Protein AF-A0A2V7Y5H4-F1 (afdb_monomer)

Radius of gyration: 13.84 Å; Cα contacts (8 Å, |Δi|>4): 64; chains: 1; bounding box: 23×28×36 Å

Se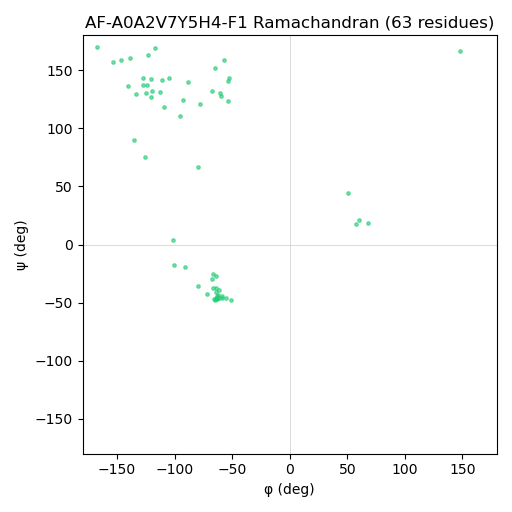condary structure (DSSP, 8-state):
---SS---STT----EEEE-GGG-S----SHHHHHHHHHHHHHHHHHHT-----EEE-SSEEEE-

Nearest PDB structures (foldseek):
  2xo6-assembly1_D  TM=8.164E-01  e=1.558E+00  Deinococcus radiodurans
  2fyx-assembly1_B  TM=6.529E-01  e=7.715E-01  Deinococcus radiodurans R1 = ATCC 13939 = DSM 20539
  2a6m-assembly2_A-2  TM=8.272E-01  e=2.734E+00  Helicobacter pylori
  2xma-assembly1_B  TM=7.712E-01  e=3.146E+00  Deinococcus radiodurans
  2f5g-assembly1_B  TM=5.739E-01  e=2.734E+00  Saccharolobus solfataricus

Solvent-accessible surface area (backbone atoms only — not comparable to full-atom values): 4092 Å² total; per-residue (Å²): 136,84,73,94,68,92,70,96,50,90,90,59,86,54,85,44,77,51,67,41,80,94,55,39,75,80,44,68,82,48,74,76,44,47,55,53,51,53,51,52,51,56,50,47,28,66,76,66,75,51,83,73,80,44,77,50,77,50,37,29,34,36,40,39,52

Structure (mmCIF, N/CA/C/O backbone):
data_AF-A0A2V7Y5H4-F1
#
_entry.id   AF-A0A2V7Y5H4-F1
#
loop_
_atom_site.group_PDB
_atom_site.id
_atom_site.type_symbol
_atom_site.label_atom_id
_atom_site.label_alt_id
_atom_site.label_comp_id
_atom_site.label_asym_id
_atom_site.label_entity_id
_atom_site.label_seq_id
_atom_site.pdbx_PDB_ins_code
_atom_site.Cartn_x
_atom_site.Cartn_y
_atom_site.Cartn_z
_atom_sit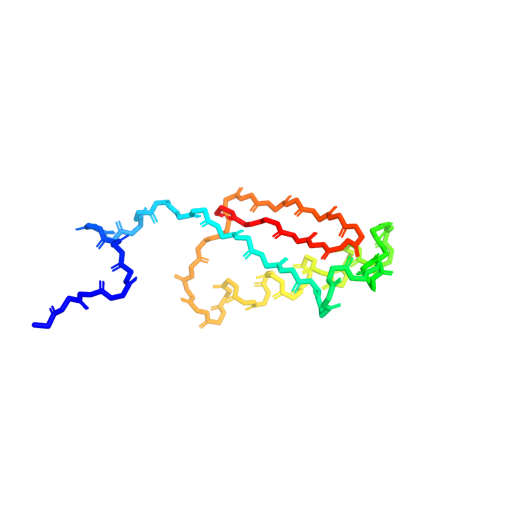e.occupancy
_atom_site.B_iso_or_equiv
_atom_site.auth_seq_id
_atom_site.auth_comp_id
_atom_site.auth_asym_id
_atom_site.auth_atom_id
_atom_site.pdbx_PDB_model_num
ATOM 1 N N . MET A 1 1 ? -5.038 19.457 25.589 1.00 64.25 1 MET A N 1
ATOM 2 C 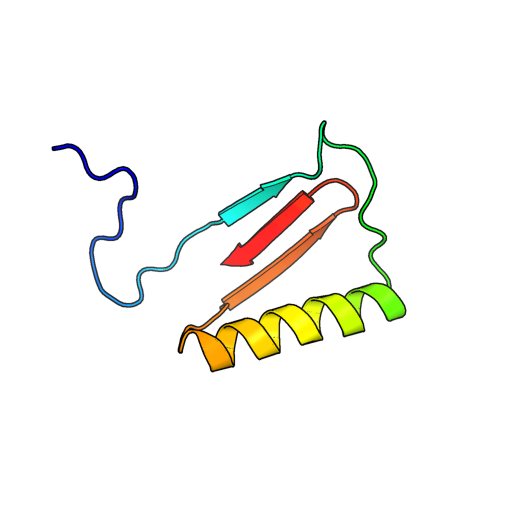CA . MET A 1 1 ? -4.185 18.969 24.476 1.00 64.25 1 MET A CA 1
ATOM 3 C C . MET A 1 1 ? -5.066 18.411 23.363 1.00 64.25 1 MET A C 1
ATOM 5 O O . MET A 1 1 ? -5.843 17.503 23.629 1.00 64.25 1 MET A O 1
ATOM 9 N N . ARG A 1 2 ? -4.981 18.938 22.133 1.00 75.69 2 ARG A N 1
ATOM 10 C CA . ARG A 1 2 ? -5.700 18.386 20.970 1.00 75.69 2 ARG A CA 1
ATOM 11 C C . ARG A 1 2 ? -4.956 17.147 20.469 1.00 75.69 2 ARG A C 1
ATOM 13 O O . ARG A 1 2 ? -3.784 17.253 20.118 1.00 75.69 2 ARG A O 1
ATOM 20 N N . LYS A 1 3 ? -5.612 15.983 20.434 1.00 76.62 3 LYS A N 1
ATOM 21 C CA . LYS A 1 3 ? -5.023 14.782 19.821 1.00 76.62 3 LYS A CA 1
ATOM 22 C C . LYS A 1 3 ? -4.738 15.073 18.344 1.00 76.62 3 LYS A C 1
ATOM 24 O O . LYS A 1 3 ? -5.615 15.558 17.635 1.00 76.62 3 LYS A O 1
A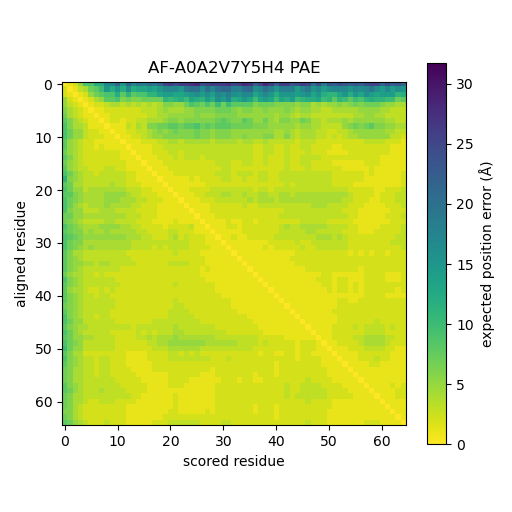TOM 29 N N . LEU A 1 4 ? -3.519 14.777 17.886 1.00 86.56 4 LEU A N 1
ATOM 30 C CA . LEU A 1 4 ? -3.115 14.993 16.490 1.00 86.56 4 LEU A CA 1
ATOM 31 C C . LEU A 1 4 ? -3.879 14.076 15.518 1.00 86.56 4 LEU A C 1
ATOM 33 O O . LEU A 1 4 ? -4.033 14.411 14.349 1.00 86.56 4 LEU A O 1
ATOM 37 N N . ARG A 1 5 ? -4.357 12.924 16.003 1.00 89.50 5 ARG A N 1
ATOM 38 C CA . ARG A 1 5 ? -5.097 11.923 15.227 1.00 89.50 5 ARG A CA 1
ATOM 39 C C . ARG A 1 5 ? -6.412 11.582 15.925 1.00 89.50 5 ARG A C 1
ATOM 41 O O . ARG A 1 5 ? -6.434 11.418 17.146 1.00 89.50 5 ARG A O 1
ATOM 48 N N . TYR A 1 6 ? -7.484 11.468 15.147 1.00 90.50 6 TYR A N 1
ATOM 49 C CA . TYR A 1 6 ? -8.799 11.039 15.618 1.00 90.50 6 TYR A CA 1
ATOM 50 C C . TYR A 1 6 ? -8.964 9.535 15.376 1.00 90.50 6 TYR A C 1
ATOM 52 O O . TYR A 1 6 ? -9.033 9.091 14.236 1.00 90.50 6 TYR A O 1
ATOM 60 N N . VAL A 1 7 ? -8.983 8.760 16.460 1.00 93.19 7 VAL A N 1
ATOM 61 C CA . VAL A 1 7 ? -9.222 7.310 16.462 1.00 93.19 7 VAL A CA 1
ATOM 62 C C . VAL A 1 7 ? -10.206 7.043 17.610 1.00 93.19 7 VAL A C 1
ATOM 64 O O . VAL A 1 7 ? -9.767 6.924 18.756 1.00 93.19 7 VAL A O 1
ATOM 67 N N . PRO A 1 8 ? -11.527 7.085 17.355 1.00 91.56 8 PRO A N 1
ATOM 68 C CA . PRO A 1 8 ? -12.556 7.069 18.395 1.00 91.56 8 PRO A CA 1
ATOM 69 C C . PRO A 1 8 ? -12.633 5.742 19.154 1.00 91.56 8 PRO A C 1
ATOM 71 O O . PRO A 1 8 ? -12.972 5.747 20.333 1.00 91.56 8 PRO A O 1
ATOM 74 N N . GLN A 1 9 ? -12.288 4.623 18.509 1.00 93.94 9 GLN A N 1
ATOM 75 C CA . GLN A 1 9 ? -12.338 3.291 19.116 1.00 93.94 9 GLN A CA 1
ATOM 76 C C . GLN A 1 9 ? -11.230 2.357 18.595 1.00 93.94 9 GLN A C 1
ATOM 78 O O . GLN A 1 9 ? -10.692 2.581 17.501 1.00 93.94 9 GLN A O 1
ATOM 83 N N . PRO A 1 10 ? -10.881 1.286 19.335 1.00 90.44 10 PRO A N 1
ATOM 84 C CA . PRO A 1 10 ? -10.024 0.226 18.813 1.00 90.44 10 PRO A CA 1
ATOM 85 C C . PRO A 1 10 ? -10.563 -0.315 17.485 1.00 90.44 10 PRO A C 1
ATOM 87 O O . PRO A 1 10 ? -11.772 -0.423 17.303 1.00 90.44 10 PRO A O 1
ATOM 90 N N . ARG A 1 11 ? -9.660 -0.664 16.561 1.00 89.19 11 ARG A N 1
ATOM 91 C CA . ARG A 1 11 ? -10.006 -1.158 15.213 1.00 89.19 11 ARG A CA 1
ATOM 92 C C . ARG A 1 11 ? -10.818 -0.173 14.356 1.00 89.19 11 ARG A C 1
ATOM 94 O O . ARG A 1 11 ? -11.462 -0.598 13.402 1.00 89.19 11 ARG A O 1
ATOM 101 N N . THR A 1 12 ? -10.782 1.129 14.655 1.00 94.75 12 THR A N 1
ATOM 102 C CA . THR A 1 12 ? -11.273 2.134 13.700 1.00 94.75 12 THR A CA 1
ATOM 103 C C . THR A 1 12 ? -10.474 2.022 12.403 1.00 94.75 12 THR A C 1
ATOM 105 O O . THR A 1 12 ? -9.244 2.066 12.445 1.00 94.75 12 THR A O 1
ATOM 108 N N . LEU A 1 13 ? -11.169 1.904 11.271 1.00 95.88 13 LEU A N 1
ATOM 109 C CA . LEU A 1 13 ? -10.549 1.953 9.952 1.00 95.88 13 LEU A CA 1
ATOM 110 C C . LEU A 1 13 ? -10.000 3.358 9.691 1.00 95.88 13 LEU A C 1
ATOM 112 O O . LEU A 1 13 ? -10.700 4.349 9.905 1.00 95.88 13 LEU A O 1
ATOM 116 N N . VAL A 1 14 ? -8.757 3.449 9.228 1.00 96.00 14 VAL A N 1
ATOM 117 C CA . VAL A 1 14 ? -8.098 4.727 8.947 1.00 96.00 14 VAL A CA 1
ATOM 118 C C . VAL A 1 14 ? -7.630 4.753 7.504 1.00 96.00 14 VAL A C 1
ATOM 120 O O . VAL A 1 14 ? -7.061 3.785 7.025 1.00 96.00 14 VAL A O 1
ATOM 123 N N . SER A 1 15 ? -7.832 5.877 6.820 1.00 97.00 15 SER A N 1
ATOM 124 C CA . SER A 1 15 ? -7.242 6.092 5.500 1.00 97.00 15 SER A CA 1
ATOM 125 C C . SER A 1 15 ? -5.906 6.810 5.637 1.00 97.00 15 SER A C 1
ATOM 127 O O . SER A 1 15 ? -5.819 7.867 6.269 1.00 97.00 15 SER A O 1
ATOM 129 N N . ILE A 1 16 ? -4.854 6.214 5.079 1.00 96.50 16 ILE A N 1
ATOM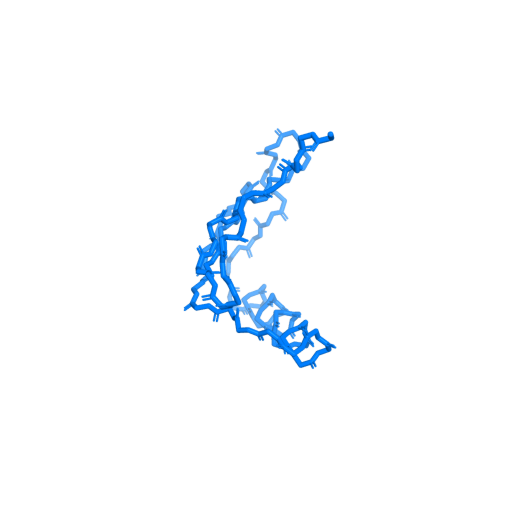 130 C CA . ILE A 1 16 ? -3.492 6.747 5.107 1.00 96.50 16 ILE A CA 1
ATOM 131 C C . ILE A 1 16 ? -3.028 6.960 3.674 1.00 96.50 16 ILE A C 1
ATOM 133 O O . ILE A 1 16 ? -3.002 6.018 2.892 1.00 96.50 16 ILE A O 1
ATOM 137 N N . THR A 1 17 ? -2.556 8.166 3.363 1.00 97.81 17 THR A N 1
ATOM 138 C CA . THR A 1 17 ? -1.821 8.458 2.128 1.00 97.81 17 THR A CA 1
ATOM 139 C C . THR A 1 17 ? -0.377 8.793 2.471 1.00 97.81 17 THR A C 1
ATOM 141 O O . THR A 1 17 ? -0.122 9.647 3.322 1.00 97.81 17 THR A O 1
ATOM 144 N N . ASN A 1 18 ? 0.577 8.168 1.785 1.00 97.56 18 ASN A N 1
ATOM 145 C CA . ASN A 1 18 ? 1.991 8.516 1.892 1.00 97.56 18 ASN A CA 1
ATOM 146 C C . ASN A 1 18 ? 2.560 8.823 0.508 1.00 97.56 18 ASN A C 1
ATOM 148 O O . ASN A 1 18 ? 2.359 8.055 -0.431 1.00 97.56 18 ASN A O 1
ATOM 152 N N . ARG A 1 19 ? 3.260 9.954 0.378 1.00 98.12 19 ARG A N 1
ATOM 153 C CA . ARG A 1 19 ? 3.834 10.416 -0.886 1.00 98.12 19 ARG A CA 1
ATOM 154 C C . ARG A 1 19 ? 5.348 10.326 -0.848 1.00 98.12 19 ARG A C 1
ATOM 156 O O . ARG A 1 19 ? 5.984 10.660 0.147 1.00 98.12 19 ARG A O 1
ATOM 163 N N . THR A 1 20 ? 5.917 9.939 -1.977 1.00 98.12 20 THR A N 1
ATOM 164 C CA . THR A 1 20 ? 7.353 10.054 -2.228 1.00 98.12 20 THR A CA 1
ATOM 165 C C . THR A 1 20 ? 7.819 11.506 -2.086 1.00 98.12 20 THR A C 1
ATOM 167 O O . THR A 1 20 ? 7.040 12.459 -2.217 1.00 98.12 20 THR A O 1
ATOM 170 N N . ILE A 1 21 ? 9.119 11.681 -1.847 1.00 98.06 21 ILE A N 1
ATOM 171 C CA . ILE A 1 21 ? 9.751 12.999 -1.753 1.00 98.06 21 ILE A CA 1
ATOM 172 C C . ILE A 1 21 ? 9.432 13.803 -3.020 1.00 98.06 21 ILE A C 1
ATOM 174 O O . ILE A 1 21 ? 9.704 13.360 -4.136 1.00 98.06 21 ILE A O 1
ATOM 178 N N . GLN A 1 22 ? 8.831 14.983 -2.830 1.00 97.50 22 GLN A N 1
ATOM 179 C CA . GLN A 1 22 ? 8.399 15.892 -3.902 1.00 97.50 22 GLN A CA 1
ATOM 180 C C . GLN A 1 22 ? 7.406 15.278 -4.913 1.00 97.50 22 GLN A C 1
ATOM 182 O O . GLN A 1 22 ? 7.237 15.815 -6.001 1.00 97.50 22 GLN A O 1
ATOM 187 N N . GLY A 1 23 ? 6.745 14.161 -4.585 1.00 96.44 23 GLY A N 1
ATOM 188 C CA . GLY A 1 23 ? 5.817 13.484 -5.497 1.00 96.44 23 GLY A CA 1
ATOM 189 C C . GLY A 1 23 ? 6.486 12.841 -6.718 1.00 96.44 23 GLY A C 1
ATOM 190 O O . GLY A 1 23 ? 5.807 12.574 -7.708 1.00 96.44 23 GLY A O 1
ATOM 191 N N . ARG A 1 24 ? 7.802 12.604 -6.665 1.00 98.12 24 ARG A N 1
ATOM 192 C CA . ARG A 1 24 ? 8.568 11.981 -7.751 1.00 98.12 24 ARG A CA 1
ATOM 193 C C . ARG A 1 24 ? 8.136 10.532 -7.993 1.00 98.12 24 ARG A C 1
ATOM 195 O O . ARG A 1 24 ? 7.741 9.819 -7.080 1.00 98.12 24 ARG A O 1
ATOM 202 N N . TYR A 1 25 ? 8.290 10.045 -9.219 1.00 98.06 25 TYR A N 1
ATOM 203 C CA . TYR A 1 25 ? 7.944 8.664 -9.582 1.00 98.06 25 TYR A CA 1
ATOM 204 C C . TYR A 1 25 ? 9.025 7.657 -9.161 1.00 98.06 25 TYR A C 1
ATOM 206 O O . TYR A 1 25 ? 9.723 7.084 -9.993 1.00 98.06 25 TYR A O 1
ATOM 214 N N . LEU A 1 26 ? 9.202 7.492 -7.847 1.00 97.75 26 LEU A N 1
ATOM 215 C CA . LEU A 1 26 ? 10.218 6.614 -7.252 1.00 97.75 26 LEU A CA 1
ATOM 216 C C . LEU A 1 26 ? 9.712 5.190 -6.998 1.00 97.75 26 LEU A C 1
ATOM 218 O O . LEU A 1 26 ? 10.523 4.279 -6.852 1.00 97.75 26 LEU A O 1
ATOM 222 N N . LEU A 1 27 ? 8.394 4.989 -6.948 1.00 98.00 27 LEU A N 1
ATOM 223 C CA . LEU A 1 27 ? 7.792 3.661 -6.859 1.00 98.00 27 LEU A CA 1
ATOM 224 C C . LEU A 1 27 ? 7.583 3.117 -8.275 1.00 98.00 27 LEU A C 1
ATOM 226 O O . LEU A 1 27 ? 7.187 3.851 -9.185 1.00 98.00 27 LEU A O 1
ATOM 230 N N . ARG A 1 28 ? 7.842 1.823 -8.466 1.00 97.62 28 ARG A N 1
ATOM 231 C CA . ARG A 1 28 ? 7.712 1.142 -9.762 1.00 97.62 28 ARG A CA 1
ATOM 232 C C . ARG A 1 28 ? 6.799 -0.081 -9.611 1.00 97.62 28 ARG A C 1
ATOM 234 O O . ARG A 1 28 ? 7.334 -1.183 -9.543 1.00 97.62 28 ARG A O 1
ATOM 241 N N . PRO A 1 29 ? 5.467 0.105 -9.499 1.00 97.12 29 PRO A N 1
ATOM 242 C CA . PRO A 1 29 ? 4.526 -1.007 -9.375 1.00 97.12 29 PRO A CA 1
ATOM 243 C C . PRO A 1 29 ? 4.699 -2.027 -10.501 1.00 97.12 29 PRO A C 1
ATOM 245 O O . PRO A 1 29 ? 4.949 -1.654 -11.649 1.00 97.12 29 PRO A O 1
ATOM 248 N N . GLY A 1 30 ? 4.585 -3.304 -10.157 1.00 97.38 30 GLY A N 1
ATOM 249 C CA . GLY A 1 30 ? 4.877 -4.431 -11.035 1.00 97.38 30 GLY A CA 1
ATOM 250 C C . GLY A 1 30 ? 5.414 -5.615 -10.230 1.00 97.38 30 GLY A C 1
ATOM 251 O O . GLY A 1 30 ? 5.830 -5.424 -9.087 1.00 97.38 30 GLY A O 1
ATOM 252 N N . PRO A 1 31 ? 5.486 -6.826 -10.811 1.00 97.88 31 PRO A N 1
ATOM 253 C CA . PRO A 1 31 ? 5.590 -8.068 -10.038 1.00 97.88 31 PRO A CA 1
ATOM 254 C C . PRO A 1 31 ? 6.699 -8.079 -8.973 1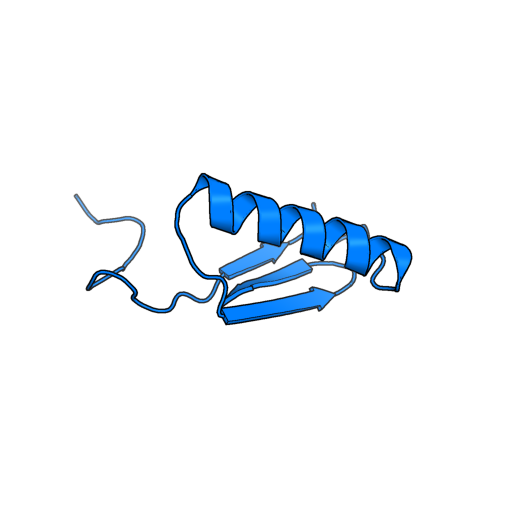.00 97.88 31 PRO A C 1
ATOM 256 O O . PRO A 1 31 ? 6.447 -8.371 -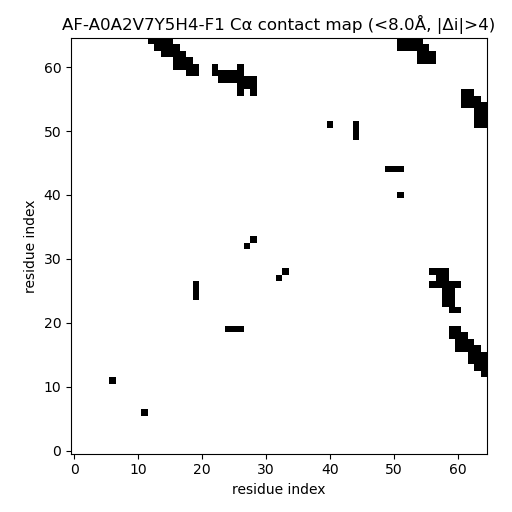7.810 1.00 97.88 31 PRO A O 1
ATOM 259 N N . SER A 1 32 ? 7.918 -7.660 -9.334 1.00 97.44 32 SER A N 1
ATOM 260 C CA . SER A 1 32 ? 9.045 -7.627 -8.389 1.00 97.44 32 SER A CA 1
ATOM 261 C C . SER A 1 32 ? 8.872 -6.599 -7.265 1.00 97.44 32 SER A C 1
ATOM 263 O O . SER A 1 32 ? 9.284 -6.853 -6.135 1.00 97.44 32 SER A O 1
ATOM 265 N N . PHE A 1 33 ? 8.294 -5.433 -7.560 1.00 98.00 33 PHE A N 1
ATOM 266 C CA . PHE A 1 33 ? 8.015 -4.420 -6.544 1.00 98.00 33 PHE A CA 1
ATOM 267 C C . PHE A 1 33 ? 6.864 -4.865 -5.642 1.00 98.00 33 PHE A C 1
ATOM 269 O O . PHE A 1 33 ? 6.959 -4.701 -4.428 1.00 98.00 33 PHE A O 1
ATOM 276 N N . ASP A 1 34 ? 5.812 -5.440 -6.224 1.00 97.75 34 ASP A N 1
ATOM 277 C CA . ASP A 1 34 ? 4.606 -5.854 -5.514 1.00 97.75 34 ASP A CA 1
ATOM 278 C C . ASP A 1 34 ? 4.937 -6.934 -4.474 1.00 97.75 34 ASP A C 1
ATOM 280 O O . ASP A 1 34 ? 4.543 -6.799 -3.315 1.00 97.75 34 ASP A O 1
ATOM 284 N N . ASP A 1 35 ? 5.764 -7.922 -4.834 1.00 98.31 35 ASP A N 1
ATOM 285 C CA . ASP A 1 35 ? 6.239 -8.961 -3.909 1.00 98.31 35 ASP A CA 1
ATOM 286 C C . ASP A 1 35 ? 7.001 -8.369 -2.713 1.00 98.31 35 ASP A C 1
ATOM 288 O O . ASP A 1 35 ? 6.749 -8.719 -1.554 1.00 98.31 35 ASP A O 1
ATOM 292 N N . ILE A 1 36 ? 7.914 -7.425 -2.970 1.00 98.31 36 ILE A N 1
ATOM 293 C CA . ILE A 1 36 ? 8.687 -6.753 -1.915 1.00 98.31 36 ILE A CA 1
ATOM 294 C C . ILE A 1 36 ? 7.759 -5.911 -1.034 1.00 98.31 36 ILE A C 1
ATOM 296 O O . ILE A 1 36 ? 7.835 -5.974 0.196 1.00 98.31 36 ILE A O 1
ATOM 300 N N . PHE A 1 37 ? 6.879 -5.120 -1.647 1.00 98.00 37 PHE A N 1
ATOM 301 C CA . PHE A 1 37 ? 6.002 -4.194 -0.942 1.00 98.00 37 PHE A CA 1
ATOM 302 C C . PHE A 1 37 ? 5.006 -4.946 -0.055 1.00 98.00 37 PHE A C 1
ATOM 304 O O . PHE A 1 37 ? 4.904 -4.654 1.139 1.00 98.00 37 PHE A O 1
ATOM 311 N N . LEU A 1 38 ? 4.342 -5.976 -0.587 1.00 97.88 38 LEU A N 1
ATOM 312 C CA . LEU A 1 38 ? 3.442 -6.838 0.180 1.00 97.88 38 LEU A CA 1
ATOM 313 C C . LEU A 1 38 ? 4.188 -7.610 1.273 1.00 97.88 38 LEU A C 1
ATOM 315 O O . LEU A 1 38 ? 3.677 -7.737 2.387 1.00 97.88 38 LEU A O 1
ATOM 319 N N . GLY A 1 39 ? 5.421 -8.054 1.014 1.00 98.38 39 GLY A N 1
ATOM 320 C CA . GLY A 1 39 ? 6.281 -8.658 2.031 1.00 98.38 39 GLY A CA 1
ATOM 321 C C . GLY A 1 39 ? 6.555 -7.720 3.215 1.00 98.38 39 GLY A C 1
ATOM 322 O O . GLY A 1 39 ? 6.444 -8.129 4.378 1.00 98.38 39 GLY A O 1
ATOM 323 N N . ILE A 1 40 ? 6.851 -6.444 2.941 1.00 98.19 40 ILE A N 1
ATOM 324 C CA . ILE A 1 40 ? 7.047 -5.402 3.964 1.00 98.19 40 ILE A CA 1
ATOM 325 C C . ILE A 1 40 ? 5.758 -5.171 4.762 1.00 98.19 40 ILE A C 1
ATOM 327 O O . ILE A 1 40 ? 5.800 -5.147 5.998 1.00 98.19 40 ILE A O 1
ATOM 331 N N . LEU A 1 41 ? 4.612 -5.039 4.089 1.00 98.00 41 LEU A N 1
ATOM 332 C CA . LEU A 1 41 ? 3.319 -4.840 4.751 1.00 98.00 41 LEU A CA 1
ATOM 333 C C . LEU A 1 41 ? 2.943 -6.041 5.627 1.00 98.00 41 LEU A C 1
ATOM 335 O O . LEU A 1 41 ? 2.616 -5.870 6.803 1.00 98.00 41 LEU A O 1
ATOM 339 N N . GLY A 1 42 ? 3.093 -7.262 5.113 1.00 98.12 42 GLY A N 1
ATOM 340 C CA . GLY A 1 42 ? 2.827 -8.487 5.864 1.00 98.12 42 GLY A CA 1
ATOM 341 C C . GLY A 1 42 ? 3.731 -8.634 7.093 1.00 98.12 42 GLY A C 1
ATOM 342 O O . GLY A 1 42 ? 3.268 -9.026 8.168 1.00 98.12 42 GLY A O 1
ATOM 343 N N . ARG A 1 43 ? 5.017 -8.268 6.984 1.00 98.31 43 ARG A N 1
ATOM 344 C CA . ARG A 1 43 ? 5.930 -8.213 8.139 1.00 98.31 43 ARG A CA 1
ATOM 345 C C . ARG A 1 43 ? 5.476 -7.174 9.167 1.00 98.31 43 ARG A C 1
ATOM 347 O O . ARG A 1 43 ? 5.466 -7.472 10.360 1.00 98.31 43 ARG A O 1
ATOM 354 N N . THR A 1 44 ? 5.080 -5.990 8.708 1.00 97.38 44 THR A N 1
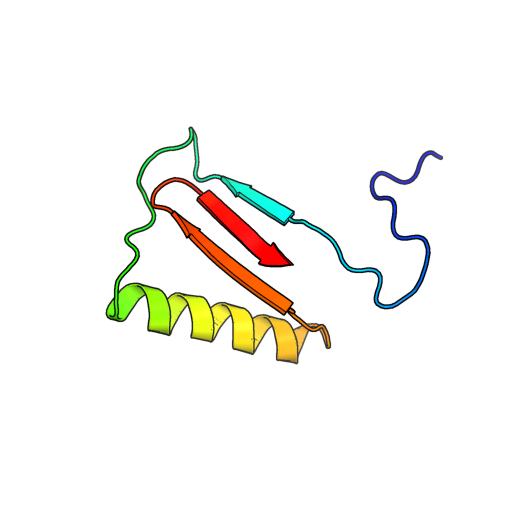ATOM 355 C CA . THR A 1 44 ? 4.597 -4.883 9.551 1.00 97.38 44 THR A CA 1
ATOM 356 C C . THR A 1 44 ? 3.335 -5.277 10.320 1.00 97.38 44 THR A C 1
ATOM 358 O O . THR A 1 44 ? 3.276 -5.083 11.535 1.00 97.38 44 THR A O 1
ATOM 361 N N . GLN A 1 45 ? 2.363 -5.910 9.656 1.00 97.56 45 GLN A N 1
ATOM 362 C CA . GLN A 1 45 ? 1.147 -6.419 10.296 1.00 97.56 45 GLN A CA 1
ATOM 363 C C . GLN A 1 45 ? 1.458 -7.370 11.457 1.00 97.56 45 GLN A C 1
ATOM 365 O O . GLN A 1 45 ? 0.905 -7.209 12.547 1.00 97.56 45 GLN A O 1
ATOM 370 N N . ARG A 1 46 ? 2.384 -8.324 11.258 1.00 97.81 46 ARG A N 1
ATOM 371 C CA . ARG A 1 46 ? 2.805 -9.262 12.314 1.00 97.81 46 ARG A CA 1
ATOM 372 C C . ARG A 1 46 ? 3.495 -8.551 13.476 1.00 97.81 46 ARG A C 1
ATOM 374 O O . ARG A 1 46 ? 3.173 -8.828 14.628 1.00 97.81 46 ARG A O 1
ATOM 381 N N . LEU A 1 47 ? 4.419 -7.634 13.181 1.00 98.38 47 LEU A N 1
ATOM 382 C CA . LEU A 1 47 ? 5.199 -6.924 14.198 1.00 98.38 47 LEU A CA 1
ATOM 383 C C . LEU A 1 47 ? 4.320 -6.036 15.090 1.00 98.38 47 LEU A C 1
ATOM 385 O O . LEU A 1 47 ? 4.515 -5.994 16.302 1.00 98.38 47 LEU A O 1
ATOM 389 N N . HIS A 1 48 ? 3.339 -5.352 14.499 1.00 96.00 48 HIS A N 1
ATOM 390 C CA . HIS A 1 48 ? 2.505 -4.374 15.202 1.00 96.00 48 HIS A CA 1
ATOM 391 C C . HIS A 1 48 ? 1.122 -4.896 15.603 1.00 96.00 48 HIS A C 1
ATOM 393 O O . HIS A 1 48 ? 0.329 -4.132 16.151 1.00 96.00 48 HIS A O 1
ATOM 399 N N . LYS A 1 49 ? 0.824 -6.180 15.356 1.00 95.81 49 LYS A N 1
ATOM 400 C CA . LYS A 1 49 ? -0.469 -6.815 15.669 1.00 95.81 49 LYS A CA 1
ATOM 401 C C . LYS A 1 49 ? -1.662 -6.006 15.131 1.00 95.81 49 LYS A C 1
ATOM 403 O O . LYS A 1 49 ? -2.656 -5.806 15.828 1.00 95.81 49 LYS A O 1
ATOM 408 N N . MET A 1 50 ? -1.545 -5.532 13.891 1.00 94.25 50 MET A N 1
ATOM 409 C CA . MET A 1 50 ? -2.580 -4.756 13.201 1.00 94.25 50 MET A CA 1
ATOM 410 C C . MET A 1 50 ? -2.983 -5.410 11.877 1.00 94.25 50 MET A C 1
ATOM 412 O O . MET A 1 50 ? -2.254 -6.245 11.340 1.00 94.25 50 MET A O 1
ATOM 416 N N . ALA A 1 51 ? -4.137 -5.006 11.350 1.00 95.56 51 ALA A N 1
ATOM 417 C CA . ALA A 1 51 ? -4.604 -5.393 10.026 1.00 95.56 51 ALA A CA 1
ATOM 418 C C . ALA A 1 51 ? -4.441 -4.222 9.052 1.00 95.56 51 ALA A C 1
ATOM 420 O O . ALA A 1 51 ? -4.660 -3.077 9.439 1.00 95.56 51 ALA A O 1
ATOM 421 N N . ILE A 1 52 ? -4.077 -4.540 7.811 1.00 96.94 52 ILE A N 1
ATOM 422 C CA . ILE A 1 52 ? -4.217 -3.652 6.657 1.00 96.94 52 ILE A CA 1
ATOM 423 C C . ILE A 1 52 ? -5.337 -4.273 5.823 1.00 96.94 52 ILE A C 1
ATOM 425 O O . ILE A 1 52 ? -5.246 -5.436 5.431 1.00 96.94 52 ILE A O 1
ATOM 429 N N . ALA A 1 53 ? -6.425 -3.536 5.650 1.00 97.12 53 ALA A N 1
ATOM 430 C CA . ALA A 1 53 ? -7.610 -3.951 4.917 1.00 97.12 53 ALA A CA 1
ATOM 431 C C . ALA A 1 53 ? -7.427 -3.804 3.402 1.00 97.12 53 ALA A C 1
ATOM 433 O O . ALA A 1 53 ? -7.939 -4.627 2.647 1.00 97.12 53 ALA A O 1
ATOM 434 N N . ALA A 1 54 ? -6.707 -2.772 2.954 1.00 97.75 54 ALA A N 1
ATOM 435 C CA . ALA A 1 54 ? -6.438 -2.560 1.536 1.00 97.75 54 ALA A CA 1
ATOM 436 C C . ALA A 1 54 ? -5.145 -1.779 1.300 1.00 97.75 54 ALA A C 1
ATOM 438 O O . ALA A 1 54 ? -4.688 -1.009 2.144 1.00 97.75 54 ALA A O 1
ATOM 439 N N . VAL A 1 55 ? -4.584 -1.954 0.106 1.00 98.06 55 VAL A N 1
ATOM 440 C CA . VAL A 1 55 ? -3.402 -1.237 -0.363 1.00 98.06 55 VAL A CA 1
ATOM 441 C C . VAL A 1 55 ? -3.560 -0.883 -1.836 1.00 98.06 55 VAL A C 1
ATOM 443 O O . VAL A 1 55 ? -3.944 -1.724 -2.643 1.00 98.06 55 VAL A O 1
ATOM 446 N N . THR A 1 56 ? -3.202 0.351 -2.185 1.00 98.12 56 THR A N 1
ATOM 447 C CA . THR A 1 56 ? -3.077 0.798 -3.577 1.00 98.12 56 THR A CA 1
ATOM 448 C C . THR A 1 56 ? -1.774 1.563 -3.732 1.00 98.12 56 THR A C 1
ATOM 450 O O . THR A 1 56 ? -1.514 2.494 -2.968 1.00 98.12 56 THR A O 1
ATOM 453 N N . VAL A 1 57 ? -0.964 1.214 -4.732 1.00 98.25 57 VAL A N 1
ATOM 454 C CA . VAL A 1 57 ? 0.322 1.872 -4.993 1.00 98.25 57 VAL A CA 1
ATOM 455 C C . VAL A 1 57 ? 0.326 2.500 -6.382 1.00 98.25 57 VAL A C 1
ATOM 457 O O . VAL A 1 57 ? -0.043 1.871 -7.367 1.00 98.25 57 VAL A O 1
ATOM 460 N N . LEU A 1 58 ? 0.763 3.753 -6.451 1.00 97.9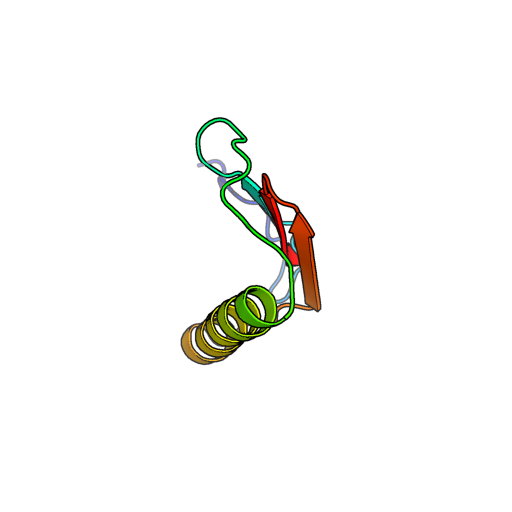4 58 LEU A N 1
ATOM 461 C CA . LEU A 1 58 ? 1.048 4.494 -7.674 1.00 97.94 58 LEU A CA 1
ATOM 462 C C . LEU A 1 58 ? 2.538 4.849 -7.689 1.00 97.94 58 LEU A C 1
ATOM 464 O O . LEU A 1 58 ? 3.221 4.752 -6.672 1.00 97.94 58 LEU A O 1
ATOM 468 N N . SER A 1 59 ? 3.064 5.338 -8.812 1.00 98.38 59 SER A N 1
ATOM 469 C CA . SER A 1 59 ? 4.497 5.654 -8.899 1.00 98.38 59 SER A CA 1
ATOM 470 C C . SER A 1 59 ? 4.956 6.774 -7.953 1.00 98.38 59 SER A C 1
ATOM 472 O O . SER A 1 59 ? 6.117 6.800 -7.547 1.00 98.38 59 SER A O 1
ATOM 474 N N . SER A 1 60 ? 4.065 7.699 -7.575 1.00 98.44 60 SER A N 1
ATOM 475 C CA . SER A 1 60 ? 4.380 8.840 -6.697 1.00 98.44 60 SER A CA 1
ATOM 476 C C . SER A 1 60 ? 3.961 8.670 -5.239 1.00 98.44 60 SER A C 1
ATOM 478 O O . SER A 1 60 ? 4.413 9.447 -4.393 1.00 98.44 60 SER A O 1
ATOM 480 N N . HIS A 1 61 ? 3.067 7.736 -4.921 1.00 98.50 61 HIS A N 1
ATOM 481 C CA . HIS A 1 61 ? 2.463 7.619 -3.594 1.00 98.50 61 HIS A CA 1
ATOM 482 C C . HIS A 1 61 ? 1.719 6.292 -3.432 1.00 98.50 61 HIS A C 1
ATOM 484 O O . HIS A 1 61 ? 1.475 5.589 -4.407 1.00 98.50 61 HIS A O 1
ATOM 490 N N . PHE A 1 62 ? 1.311 5.976 -2.208 1.00 98.31 62 PHE A N 1
ATOM 491 C CA . PHE A 1 62 ? 0.439 4.843 -1.923 1.00 98.31 62 PHE A CA 1
ATOM 492 C C . PHE A 1 62 ? -0.618 5.198 -0.879 1.00 98.31 62 PHE A C 1
ATOM 494 O O . PHE A 1 62 ? -0.468 6.161 -0.117 1.00 98.31 62 PHE A O 1
ATOM 501 N N . HIS A 1 63 ? -1.675 4.391 -0.855 1.00 98.50 63 HIS A N 1
ATOM 502 C CA . HIS A 1 63 ? -2.768 4.458 0.106 1.00 98.50 63 HIS A CA 1
ATOM 503 C C . HIS A 1 63 ? -2.884 3.140 0.865 1.00 98.50 63 HIS A C 1
ATOM 505 O O . HIS A 1 63 ? -2.692 2.077 0.273 1.00 98.50 63 HIS A O 1
ATOM 511 N N . LEU A 1 64 ? -3.206 3.221 2.155 1.00 98.06 64 LEU A N 1
ATOM 512 C CA . LEU A 1 64 ? -3.522 2.078 3.010 1.00 98.06 64 LEU A CA 1
ATOM 513 C C . LEU A 1 64 ? -4.857 2.316 3.714 1.00 98.06 64 LEU A C 1
ATOM 515 O O . LEU A 1 64 ? -5.143 3.447 4.121 1.00 98.06 64 LEU A O 1
ATOM 519 N N . LEU A 1 65 ? -5.619 1.236 3.875 1.00 97.31 65 LEU A N 1
ATOM 520 C CA . LEU A 1 65 ? -6.785 1.137 4.754 1.00 97.31 65 LEU A CA 1
ATOM 521 C C . LEU A 1 65 ? -6.512 0.105 5.843 1.00 97.31 65 LEU A C 1
ATOM 523 O O . LEU A 1 65 ? -5.902 -0.929 5.494 1.00 97.31 65 LEU A O 1
#

Mean predicted aligned error: 3.26 Å

Foldseek 3Di:
DDDPDDDPDPPDDDKDKDWDDVLDQQQDDDDVSCVVVVVVVVVVCVVVVHDWPDKDDDSTIIMTD

Sequence (65 aa):
MRKLRYVPQPRTLVSITNRTIQGRYLLRPGPSFDDIFLGILGRTQRLHKMAIAAVTVLSSHFHLL

pLDDT: mean 95.51, std 5.85, range [64.25, 98.5]